Protein AF-R7IZR2-F1 (afdb_monomer_lite)

Structure (mmCIF, N/CA/C/O backbone):
data_AF-R7IZR2-F1
#
_entry.id   AF-R7IZR2-F1
#
loop_
_atom_site.group_PDB
_atom_site.id
_atom_site.type_symbol
_atom_site.label_atom_id
_atom_site.label_alt_id
_atom_site.label_comp_id
_atom_site.label_asym_id
_atom_site.label_entity_id
_atom_site.label_seq_id
_atom_site.pdbx_PDB_ins_code
_atom_site.Cartn_x
_atom_site.Cartn_y
_atom_site.Cartn_z
_atom_site.occupancy
_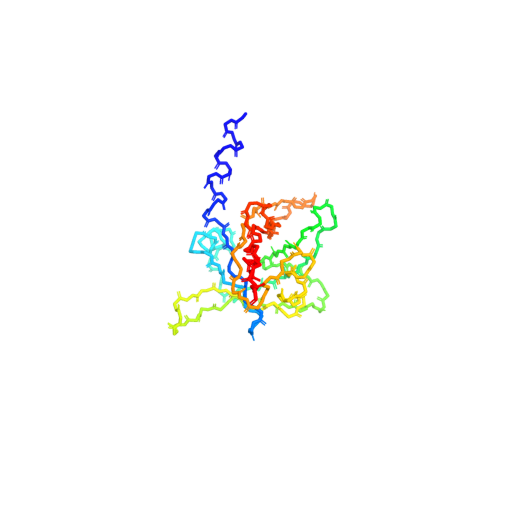atom_site.B_iso_or_equiv
_atom_site.auth_seq_id
_atom_site.auth_comp_id
_atom_site.auth_asym_id
_atom_site.auth_atom_id
_atom_site.pdbx_PDB_model_num
ATOM 1 N N . MET A 1 1 ? -16.061 20.900 -6.626 1.00 46.19 1 MET A N 1
ATOM 2 C CA . MET A 1 1 ? -14.666 20.940 -7.138 1.00 46.19 1 MET A CA 1
ATOM 3 C C . MET A 1 1 ? -13.613 21.084 -6.033 1.00 46.19 1 MET A C 1
ATOM 5 O O . MET A 1 1 ? -12.606 20.390 -6.107 1.00 46.19 1 MET A O 1
ATOM 9 N N . LEU A 1 2 ? -13.849 21.898 -4.993 1.00 50.19 2 LEU A N 1
ATOM 10 C CA . LEU A 1 2 ? -12.902 22.137 -3.888 1.00 50.19 2 LEU A CA 1
ATOM 11 C C . LEU A 1 2 ? -12.438 20.854 -3.163 1.00 50.19 2 LEU A C 1
ATOM 13 O O . LEU A 1 2 ? -11.238 20.633 -3.015 1.00 50.19 2 LEU A O 1
ATOM 17 N N . ASN A 1 3 ? -13.365 19.947 -2.826 1.00 54.50 3 ASN A N 1
ATOM 18 C CA . ASN A 1 3 ? -13.027 18.673 -2.173 1.00 54.50 3 ASN A CA 1
ATOM 19 C C . ASN A 1 3 ? -12.099 17.788 -3.016 1.00 54.50 3 ASN A C 1
ATOM 21 O O . ASN A 1 3 ? -11.222 17.137 -2.463 1.00 54.50 3 ASN A O 1
ATOM 25 N N . ARG A 1 4 ? -12.218 17.792 -4.353 1.00 54.22 4 ARG A N 1
ATOM 26 C CA . ARG A 1 4 ? -11.309 17.015 -5.215 1.00 54.22 4 ARG A CA 1
ATOM 27 C C . ARG A 1 4 ? -9.885 17.572 -5.174 1.00 54.22 4 ARG A C 1
ATOM 29 O O . ARG A 1 4 ? -8.947 16.786 -5.095 1.00 54.22 4 ARG A O 1
ATOM 36 N N . LEU A 1 5 ? -9.716 18.898 -5.170 1.00 57.16 5 LEU A N 1
ATOM 37 C CA . LEU A 1 5 ? -8.399 19.536 -5.050 1.00 57.16 5 LEU A CA 1
ATOM 38 C C . LEU A 1 5 ? -7.762 19.316 -3.672 1.00 57.16 5 LEU A C 1
ATOM 40 O O . LEU A 1 5 ? -6.564 19.042 -3.593 1.00 57.16 5 LEU A O 1
ATOM 44 N N . ILE A 1 6 ? -8.550 19.403 -2.598 1.00 61.94 6 ILE A N 1
ATOM 45 C CA . ILE A 1 6 ? -8.079 19.160 -1.227 1.00 61.94 6 ILE A CA 1
ATOM 46 C C . ILE A 1 6 ? -7.644 17.701 -1.070 1.00 61.94 6 ILE A C 1
ATOM 48 O O . ILE A 1 6 ? -6.528 17.440 -0.623 1.00 61.94 6 ILE A O 1
ATOM 52 N N . THR A 1 7 ? -8.475 16.754 -1.511 1.00 57.41 7 THR A N 1
ATOM 53 C CA . THR A 1 7 ? -8.158 15.320 -1.498 1.00 57.41 7 THR A CA 1
ATOM 54 C C . THR A 1 7 ? -6.931 15.015 -2.350 1.00 57.41 7 THR A C 1
ATOM 56 O O . THR A 1 7 ? -6.029 14.313 -1.904 1.00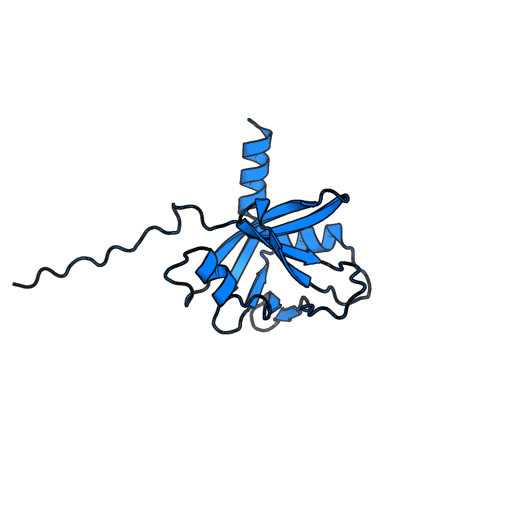 57.41 7 THR A O 1
ATOM 59 N N . TRP A 1 8 ? -6.816 15.614 -3.534 1.00 56.25 8 TRP A N 1
ATOM 60 C CA . TRP A 1 8 ? -5.646 15.454 -4.394 1.00 56.25 8 TRP A CA 1
ATOM 61 C C . TRP A 1 8 ? -4.360 16.005 -3.758 1.00 56.25 8 TRP A C 1
ATOM 63 O O . TRP A 1 8 ? -3.334 15.323 -3.748 1.00 56.25 8 TRP A O 1
ATOM 73 N N . ARG A 1 9 ? -4.404 17.198 -3.147 1.00 59.66 9 ARG A N 1
ATOM 74 C CA . ARG A 1 9 ? -3.258 17.769 -2.416 1.00 59.66 9 ARG A CA 1
ATOM 75 C C . ARG A 1 9 ? -2.897 16.921 -1.192 1.00 59.66 9 ARG A C 1
ATOM 77 O O . ARG A 1 9 ? -1.714 16.737 -0.915 1.00 59.66 9 ARG A O 1
ATOM 84 N N . ARG A 1 10 ? -3.891 16.363 -0.493 1.00 59.62 10 ARG A N 1
ATOM 85 C CA . ARG A 1 10 ? -3.706 15.456 0.654 1.00 59.62 10 ARG A CA 1
ATOM 86 C C . ARG A 1 10 ? -3.045 14.141 0.230 1.00 59.62 10 ARG A C 1
ATOM 88 O O . ARG A 1 10 ? -2.102 13.697 0.885 1.00 59.62 10 ARG A O 1
ATOM 95 N N . ASN A 1 11 ? -3.473 13.578 -0.898 1.00 64.94 11 ASN A N 1
ATOM 96 C CA . ASN A 1 11 ? -2.988 12.299 -1.416 1.00 64.94 11 ASN A CA 1
ATOM 97 C C . ASN A 1 11 ? -1.590 12.399 -2.045 1.00 64.94 11 ASN A C 1
ATOM 99 O O . ASN A 1 11 ? -0.860 11.417 -2.042 1.00 64.94 11 ASN A O 1
ATOM 103 N N . ARG A 1 12 ? -1.126 13.583 -2.479 1.00 69.69 12 ARG A N 1
ATOM 104 C CA . ARG A 1 12 ? 0.272 13.769 -2.939 1.00 69.69 12 ARG A CA 1
ATOM 105 C C . ARG A 1 12 ? 1.329 13.392 -1.895 1.00 69.69 12 ARG A C 1
ATOM 107 O O . ARG A 1 12 ? 2.457 13.052 -2.255 1.00 69.69 12 ARG A O 1
ATOM 114 N N . HIS A 1 13 ? 0.981 13.483 -0.614 1.00 81.31 13 HIS A N 1
ATOM 115 C CA . HIS A 1 13 ? 1.883 13.176 0.494 1.00 81.31 13 HIS A CA 1
ATOM 116 C C . HIS A 1 13 ? 1.671 11.772 1.072 1.00 81.31 13 HIS A C 1
ATOM 118 O O . HIS A 1 13 ? 2.524 11.304 1.826 1.00 81.31 13 HIS A O 1
ATOM 124 N N . ASN A 1 14 ? 0.584 11.096 0.697 1.00 91.06 14 ASN A N 1
ATOM 125 C CA . ASN A 1 14 ? 0.324 9.706 1.043 1.00 91.06 14 ASN A CA 1
ATOM 126 C C . ASN A 1 14 ? 0.783 8.844 -0.128 1.00 91.06 14 ASN A C 1
ATOM 128 O O . ASN A 1 14 ? 0.170 8.836 -1.192 1.00 91.06 14 ASN A O 1
ATOM 132 N N . PHE A 1 15 ? 1.912 8.173 0.039 1.00 93.25 15 PHE A N 1
ATOM 133 C CA . PHE A 1 15 ? 2.483 7.350 -1.014 1.00 93.25 15 PHE A CA 1
ATOM 134 C C . PHE A 1 15 ? 3.249 6.188 -0.408 1.00 93.25 15 PHE A C 1
ATOM 136 O O . PHE A 1 15 ? 3.645 6.237 0.760 1.00 93.25 15 PHE A O 1
ATOM 143 N N . VAL A 1 16 ? 3.485 5.185 -1.239 1.00 95.25 16 VAL A N 1
ATOM 144 C CA . VAL A 1 16 ? 4.440 4.114 -0.988 1.00 95.25 16 VAL A CA 1
ATOM 145 C C . VAL A 1 16 ? 5.585 4.195 -1.986 1.00 95.25 16 VAL A C 1
ATOM 147 O O . VAL A 1 16 ? 5.421 4.719 -3.089 1.00 95.25 16 VAL A O 1
ATOM 150 N N . ILE A 1 17 ? 6.746 3.697 -1.584 1.00 93.88 17 ILE A N 1
ATOM 151 C CA . ILE A 1 17 ? 7.846 3.354 -2.479 1.00 93.88 17 ILE A CA 1
ATOM 152 C C . ILE A 1 17 ? 7.892 1.832 -2.532 1.00 93.88 17 ILE A C 1
ATOM 154 O O . ILE A 1 17 ? 8.007 1.190 -1.494 1.00 93.88 17 ILE A O 1
ATOM 158 N N . MET A 1 18 ? 7.760 1.281 -3.729 1.00 93.94 18 MET A N 1
ATOM 159 C CA . MET A 1 18 ? 7.746 -0.152 -3.984 1.00 93.94 18 MET A CA 1
ATOM 160 C C . MET A 1 18 ? 9.060 -0.560 -4.640 1.00 93.94 18 MET A C 1
ATOM 162 O O . MET A 1 18 ? 9.390 -0.022 -5.697 1.00 93.94 18 MET A O 1
ATOM 166 N N . ASP A 1 19 ? 9.794 -1.489 -4.038 1.00 92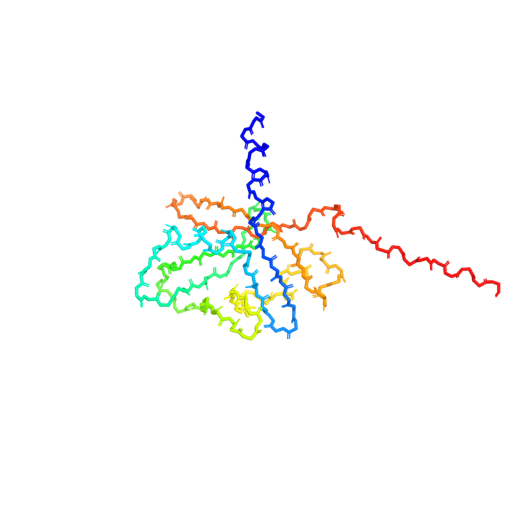.69 19 ASP A N 1
ATOM 167 C CA . ASP A 1 19 ? 11.053 -2.019 -4.565 1.00 92.69 19 ASP A CA 1
ATOM 168 C C . ASP A 1 19 ? 10.917 -3.524 -4.823 1.00 92.69 19 ASP A C 1
ATOM 170 O O . ASP A 1 19 ? 10.455 -4.287 -3.978 1.00 92.69 19 ASP A O 1
ATOM 174 N N . THR A 1 20 ? 11.268 -3.958 -6.032 1.00 93.19 20 THR A N 1
ATOM 175 C CA . THR A 1 20 ? 11.142 -5.366 -6.437 1.00 93.19 20 THR A CA 1
ATOM 176 C C . THR A 1 20 ? 12.308 -6.223 -5.979 1.00 93.19 20 THR A C 1
ATOM 178 O O . THR A 1 20 ? 12.174 -7.443 -5.964 1.00 93.19 20 THR A O 1
ATOM 181 N N . ARG A 1 21 ? 13.437 -5.613 -5.602 1.00 90.75 21 ARG A N 1
ATOM 182 C CA . ARG A 1 21 ? 14.661 -6.340 -5.236 1.00 90.75 21 ARG A CA 1
ATOM 183 C C . ARG A 1 21 ? 14.500 -7.131 -3.942 1.00 90.75 21 ARG A C 1
ATOM 185 O O . ARG A 1 21 ? 15.070 -8.207 -3.817 1.00 90.75 21 ARG A O 1
ATOM 192 N N . ASP A 1 22 ? 13.716 -6.599 -3.014 1.00 89.81 22 ASP A N 1
ATOM 193 C CA . ASP A 1 22 ? 13.447 -7.164 -1.691 1.00 89.81 22 ASP A CA 1
ATOM 194 C C . ASP A 1 22 ? 11.942 -7.237 -1.382 1.00 89.81 22 ASP A C 1
ATOM 196 O O . ASP A 1 22 ? 11.553 -7.386 -0.230 1.00 89.81 22 ASP A O 1
ATOM 200 N N . ASN A 1 23 ? 11.086 -7.098 -2.403 1.00 93.69 23 ASN A N 1
ATOM 201 C CA . ASN A 1 23 ? 9.628 -7.030 -2.264 1.00 93.69 23 ASN A CA 1
ATOM 202 C C . ASN A 1 23 ? 9.143 -6.013 -1.213 1.00 93.69 23 ASN A C 1
ATOM 204 O O . ASN A 1 23 ? 8.066 -6.178 -0.626 1.00 93.69 23 ASN A O 1
ATOM 208 N N . SER A 1 24 ? 9.905 -4.943 -0.982 1.00 94.31 24 SER A N 1
ATOM 209 C CA . SER A 1 24 ? 9.579 -3.971 0.050 1.00 94.31 24 SER A CA 1
ATOM 210 C C . SER A 1 24 ? 8.557 -2.935 -0.417 1.00 94.31 24 SER A C 1
ATOM 212 O O . SER A 1 24 ? 8.561 -2.431 -1.546 1.00 94.31 24 SER A O 1
ATOM 214 N N . VAL A 1 25 ? 7.669 -2.579 0.509 1.00 96.56 25 VAL A N 1
ATOM 215 C CA . VAL A 1 25 ? 6.710 -1.485 0.389 1.00 96.56 25 VAL A CA 1
ATOM 216 C C . VAL A 1 25 ? 6.970 -0.512 1.530 1.00 96.56 25 VAL A C 1
ATOM 218 O O . VAL A 1 25 ? 6.592 -0.746 2.674 1.00 96.56 25 VAL A O 1
ATOM 221 N N . THR A 1 26 ? 7.625 0.603 1.223 1.00 95.94 26 THR A N 1
ATOM 222 C CA . THR A 1 26 ? 7.984 1.639 2.197 1.00 95.94 26 THR A CA 1
ATOM 223 C C . THR A 1 26 ? 6.933 2.741 2.235 1.00 95.94 26 THR A C 1
ATOM 225 O O . THR A 1 26 ? 6.610 3.336 1.208 1.00 95.94 26 THR A O 1
ATOM 228 N N . PHE A 1 27 ? 6.435 3.082 3.419 1.00 95.56 27 PHE A N 1
ATOM 229 C CA . PHE A 1 27 ? 5.466 4.156 3.604 1.00 95.56 27 PHE A CA 1
ATOM 230 C C . PHE A 1 27 ? 6.113 5.540 3.565 1.00 95.56 27 PHE A C 1
ATOM 232 O O . PHE A 1 27 ? 7.199 5.774 4.098 1.00 95.56 27 PHE A O 1
ATOM 239 N N . SER A 1 28 ? 5.383 6.525 3.038 1.00 93.31 28 SER A N 1
ATOM 240 C CA . SER A 1 28 ? 5.680 7.918 3.351 1.00 93.31 28 SER A CA 1
ATOM 241 C C . SER A 1 28 ? 5.436 8.193 4.839 1.00 93.31 28 SER A C 1
ATOM 243 O O . SER A 1 28 ? 4.525 7.641 5.458 1.00 93.31 28 SER A O 1
ATOM 245 N N . ARG A 1 29 ? 6.189 9.136 5.419 1.00 90.38 29 ARG A N 1
ATOM 246 C CA . ARG A 1 29 ? 6.018 9.545 6.826 1.00 90.38 29 ARG A CA 1
ATOM 247 C C . ARG A 1 29 ? 4.580 9.958 7.162 1.00 90.38 29 ARG A C 1
ATOM 249 O O . ARG A 1 29 ? 4.113 9.722 8.273 1.00 90.38 29 ARG A O 1
ATOM 256 N N . ARG A 1 30 ? 3.885 10.603 6.218 1.00 90.62 30 ARG A N 1
ATOM 257 C CA . ARG A 1 30 ? 2.494 11.037 6.408 1.00 90.62 30 ARG A CA 1
ATOM 258 C C . ARG A 1 30 ? 1.531 9.854 6.373 1.00 90.62 30 ARG A C 1
ATOM 260 O O . ARG A 1 30 ? 0.643 9.808 7.215 1.00 90.62 30 ARG A O 1
ATOM 267 N N . LEU A 1 31 ? 1.726 8.915 5.446 1.00 92.38 31 LEU A N 1
ATOM 268 C CA . LEU A 1 31 ? 0.919 7.700 5.374 1.00 92.38 31 LEU A CA 1
ATOM 269 C C . LEU A 1 31 ? 1.089 6.861 6.643 1.00 92.38 31 LEU A C 1
ATOM 271 O O . LEU A 1 31 ? 0.094 6.461 7.231 1.00 92.38 31 LEU A O 1
ATOM 275 N N . PHE A 1 32 ? 2.325 6.682 7.115 1.00 91.12 32 PHE A N 1
ATOM 276 C CA . PHE A 1 32 ? 2.579 5.955 8.357 1.00 91.12 32 PHE A CA 1
ATOM 277 C C . PHE A 1 32 ? 1.898 6.609 9.566 1.00 91.12 32 PHE A C 1
ATOM 279 O O . PHE A 1 32 ? 1.249 5.924 10.350 1.00 91.12 32 PHE A O 1
ATOM 286 N N . ARG A 1 33 ? 1.980 7.941 9.693 1.00 89.25 33 ARG A N 1
ATOM 287 C CA . ARG A 1 33 ? 1.258 8.662 10.751 1.00 89.25 33 ARG A CA 1
ATOM 288 C C . ARG A 1 33 ? -0.252 8.454 10.643 1.00 89.25 33 ARG A C 1
ATOM 290 O O . ARG A 1 33 ? -0.878 8.158 11.642 1.00 89.25 33 ARG A O 1
ATOM 297 N N . HIS A 1 34 ? -0.806 8.537 9.435 1.00 89.12 34 HIS A N 1
ATOM 298 C CA . HIS A 1 34 ? -2.233 8.320 9.207 1.00 89.12 34 HIS A CA 1
ATOM 299 C C . HIS A 1 34 ? -2.680 6.909 9.613 1.00 89.12 34 HIS A C 1
ATOM 301 O O . HIS A 1 34 ? -3.702 6.766 10.271 1.00 89.12 34 HIS A O 1
ATOM 307 N N . ILE A 1 35 ? -1.893 5.881 9.281 1.00 89.06 35 ILE A N 1
ATOM 308 C CA . ILE A 1 35 ? -2.136 4.504 9.731 1.00 89.06 35 ILE A CA 1
ATOM 309 C C . ILE A 1 35 ? -2.099 4.437 11.264 1.00 89.06 35 ILE A C 1
ATOM 311 O O . ILE A 1 35 ? -3.015 3.897 11.875 1.00 89.06 35 ILE A O 1
ATOM 315 N N . LYS A 1 36 ? -1.083 5.030 11.899 1.00 86.94 36 LYS A N 1
ATOM 316 C CA . LYS A 1 36 ? -0.967 5.047 13.363 1.00 86.94 36 LYS A CA 1
ATOM 317 C C . LYS A 1 36 ? -2.157 5.742 14.037 1.00 86.94 36 LYS A C 1
ATOM 319 O O . LYS A 1 36 ? -2.655 5.244 15.039 1.00 86.94 36 LYS A O 1
ATOM 324 N N . ASP A 1 37 ? -2.617 6.860 13.479 1.00 86.44 37 ASP A N 1
ATOM 325 C CA . ASP A 1 37 ? -3.754 7.619 14.006 1.00 86.44 37 ASP A CA 1
ATOM 326 C C . ASP A 1 37 ? -5.070 6.825 13.886 1.00 86.44 37 ASP A C 1
ATOM 328 O O . ASP A 1 37 ? -5.919 6.919 14.766 1.00 86.44 37 ASP A O 1
ATOM 332 N N . MET A 1 38 ? -5.238 6.023 12.824 1.00 81.81 38 MET A N 1
ATOM 333 C CA . MET A 1 38 ? -6.447 5.216 12.598 1.00 81.81 38 MET A CA 1
ATOM 334 C C . MET A 1 38 ? -6.510 3.943 13.447 1.00 81.81 38 MET A C 1
ATOM 336 O O . MET A 1 38 ? -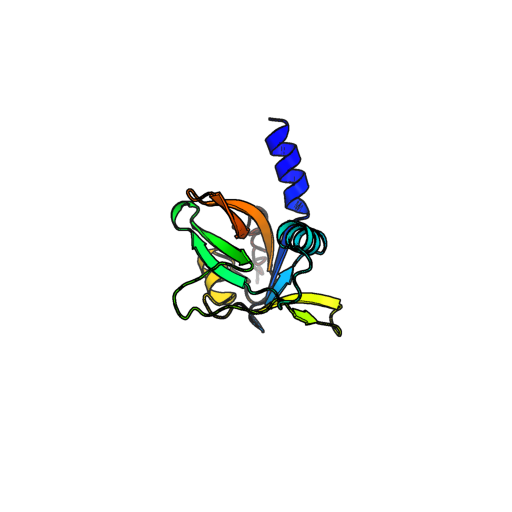7.579 3.588 13.931 1.00 81.81 38 MET A O 1
ATOM 340 N N . TYR A 1 39 ? -5.386 3.241 13.601 1.00 78.06 39 TYR A N 1
ATOM 341 C CA . TYR A 1 39 ? -5.354 1.911 14.227 1.00 78.06 39 TYR A CA 1
ATOM 342 C C . TYR A 1 39 ? -4.796 1.921 15.660 1.00 78.06 39 TYR A C 1
ATOM 344 O O . TYR A 1 39 ? -4.736 0.875 16.303 1.00 78.06 39 TYR A O 1
ATOM 352 N N . GLY A 1 40 ? -4.435 3.100 16.177 1.00 67.19 40 GLY A N 1
ATOM 353 C CA . GLY A 1 40 ? -3.986 3.303 17.552 1.00 67.19 40 GLY A CA 1
ATOM 354 C C . GLY A 1 40 ? -2.603 2.718 17.862 1.00 67.19 40 GLY A C 1
ATOM 355 O O . GLY A 1 40 ? -1.957 2.070 17.039 1.00 67.19 40 GLY A O 1
ATOM 356 N N . ALA A 1 41 ? -2.132 2.964 19.086 1.00 58.97 41 ALA A N 1
ATOM 357 C CA . ALA A 1 41 ? -0.951 2.321 19.661 1.00 58.97 41 ALA A CA 1
ATOM 358 C C . ALA A 1 41 ? -1.354 1.016 20.364 1.00 58.97 41 ALA A C 1
ATOM 360 O O . ALA A 1 41 ? -1.154 0.873 21.565 1.00 58.97 41 ALA A O 1
ATOM 361 N N . ALA A 1 42 ? -2.006 0.100 19.648 1.00 54.66 42 ALA A N 1
ATOM 362 C CA . ALA A 1 42 ? -2.250 -1.225 20.204 1.00 54.66 42 ALA A CA 1
ATOM 363 C C . ALA A 1 42 ? -0.897 -1.916 20.462 1.00 54.66 42 ALA A C 1
ATOM 365 O O . ALA A 1 42 ? -0.011 -1.846 19.612 1.00 54.66 42 ALA A O 1
ATOM 366 N N . ASP A 1 43 ? -0.759 -2.617 21.591 1.00 54.34 43 ASP A N 1
ATOM 367 C CA . ASP A 1 43 ? 0.442 -3.396 21.968 1.00 54.34 43 ASP A CA 1
ATOM 368 C C . ASP A 1 43 ? 0.753 -4.566 21.010 1.00 54.34 43 ASP A C 1
ATOM 370 O O . ASP A 1 43 ? 1.698 -5.328 21.208 1.00 54.34 43 ASP A O 1
ATOM 374 N N . VAL A 1 44 ? -0.044 -4.731 19.953 1.00 65.69 44 VAL A N 1
ATOM 375 C CA . VAL A 1 44 ? 0.101 -5.788 18.957 1.00 65.69 44 VAL A CA 1
ATOM 376 C C . VAL A 1 44 ? 0.820 -5.239 17.730 1.00 65.69 44 VAL A C 1
ATOM 378 O O . VAL A 1 44 ? 0.412 -4.224 17.163 1.00 65.69 44 VAL A O 1
ATOM 381 N N . GLN A 1 45 ? 1.861 -5.952 17.285 1.00 77.69 45 GLN A N 1
ATOM 382 C CA . GLN A 1 45 ? 2.574 -5.659 16.041 1.00 77.69 45 GLN A CA 1
ATOM 383 C C . GLN A 1 45 ? 1.567 -5.533 14.880 1.00 77.69 45 GLN A C 1
ATOM 385 O O . GLN A 1 45 ? 0.868 -6.507 14.583 1.00 77.69 45 GLN A O 1
ATOM 390 N N . PRO A 1 46 ? 1.456 -4.364 14.221 1.00 84.00 46 PRO A N 1
ATOM 391 C CA . PRO A 1 46 ? 0.449 -4.159 13.194 1.00 84.00 46 PRO A CA 1
ATOM 392 C C . PRO A 1 46 ? 0.737 -5.019 11.963 1.00 84.00 46 PRO A C 1
ATOM 394 O O . PRO A 1 46 ? 1.857 -5.035 11.441 1.00 84.00 46 PRO A O 1
ATOM 397 N N . LYS A 1 47 ? -0.310 -5.698 11.489 1.00 89.31 47 LYS A N 1
ATOM 398 C CA . LYS A 1 47 ? -0.254 -6.634 10.364 1.00 89.31 47 LYS A CA 1
ATOM 399 C C . LYS A 1 47 ? -0.987 -6.095 9.150 1.00 89.31 47 LYS A C 1
ATOM 401 O O . LYS A 1 47 ? -2.063 -5.513 9.269 1.00 89.31 47 LYS A O 1
ATOM 406 N N . VAL A 1 48 ? -0.415 -6.323 7.977 1.00 94.25 48 VAL A N 1
ATOM 407 C CA . VAL A 1 48 ? -0.904 -5.849 6.687 1.00 94.25 48 VAL A CA 1
ATOM 408 C C . VAL A 1 48 ? -1.405 -7.025 5.871 1.00 94.25 48 VAL A C 1
ATOM 410 O O . VAL A 1 48 ? -0.687 -7.999 5.653 1.00 94.25 48 VAL A O 1
ATOM 413 N N . PHE A 1 49 ? -2.632 -6.902 5.381 1.00 95.06 49 PHE A N 1
ATOM 414 C CA . PHE A 1 49 ? -3.186 -7.778 4.362 1.00 95.06 49 PHE A CA 1
ATOM 415 C C . PHE A 1 49 ? -3.217 -7.040 3.026 1.00 95.06 49 PHE A C 1
ATOM 417 O O . PHE A 1 49 ? -3.827 -5.973 2.937 1.00 95.06 49 PHE A O 1
ATOM 424 N N . VAL A 1 50 ? -2.575 -7.596 1.999 1.00 96.94 50 VAL A N 1
ATOM 425 C CA . VAL A 1 50 ? -2.530 -7.027 0.644 1.00 96.94 50 VAL A CA 1
ATOM 426 C C . VAL A 1 50 ? -3.489 -7.791 -0.259 1.00 96.94 50 VAL A C 1
ATOM 428 O O . VAL A 1 50 ? -3.551 -9.016 -0.219 1.00 96.94 50 VAL A O 1
ATOM 431 N N . PHE A 1 51 ? -4.241 -7.076 -1.091 1.00 95.56 51 PHE A N 1
ATOM 432 C CA . PHE A 1 51 ? -5.260 -7.669 -1.952 1.00 95.56 51 PHE A CA 1
ATOM 433 C C . PHE A 1 51 ? -5.456 -6.879 -3.245 1.00 95.56 51 PHE A C 1
ATOM 435 O O . PHE A 1 51 ? -5.072 -5.715 -3.361 1.00 95.56 51 PHE A O 1
ATOM 442 N N . TYR A 1 52 ? -6.079 -7.524 -4.230 1.00 96.62 52 TYR A N 1
ATOM 443 C CA . TYR A 1 52 ? -6.512 -6.893 -5.472 1.00 96.62 52 TYR A CA 1
ATOM 444 C C . TYR A 1 52 ? -7.984 -6.478 -5.383 1.00 96.62 52 TYR A C 1
ATOM 446 O O . TYR A 1 52 ? -8.815 -7.229 -4.876 1.00 96.62 52 TYR A O 1
ATOM 454 N N . VAL A 1 53 ? -8.313 -5.297 -5.905 1.00 95.19 53 VAL A N 1
ATOM 455 C CA . VAL A 1 53 ? -9.667 -4.738 -5.974 1.00 95.19 53 VAL A CA 1
ATOM 456 C C . VAL A 1 53 ? -10.120 -4.723 -7.437 1.00 95.19 53 VAL A C 1
ATOM 458 O O . VAL A 1 53 ? -9.733 -3.824 -8.189 1.00 95.19 53 VAL A O 1
ATOM 461 N N . PRO A 1 54 ? -10.971 -5.675 -7.871 1.00 94.19 54 PRO A N 1
ATOM 462 C CA . PRO A 1 54 ? -11.393 -5.768 -9.270 1.00 94.19 54 PRO A CA 1
ATOM 463 C C . PRO A 1 54 ? -12.112 -4.518 -9.787 1.00 94.19 54 PRO A C 1
ATOM 465 O O . PRO A 1 54 ? -11.901 -4.116 -10.928 1.00 94.19 54 PRO A O 1
ATOM 468 N N . ALA A 1 55 ? -12.920 -3.873 -8.938 1.00 91.44 55 ALA A N 1
ATOM 469 C CA . ALA A 1 55 ? -13.725 -2.711 -9.315 1.00 91.44 55 ALA A CA 1
ATOM 470 C C . ALA A 1 55 ? -12.873 -1.513 -9.771 1.00 91.44 55 ALA A C 1
ATOM 472 O O . ALA A 1 55 ? -13.211 -0.847 -10.748 1.00 91.44 55 ALA A O 1
ATOM 473 N N . THR A 1 56 ? -11.752 -1.254 -9.093 1.00 90.69 56 THR A N 1
ATOM 474 C CA . THR A 1 56 ? -10.825 -0.158 -9.428 1.00 90.69 56 THR A CA 1
ATOM 475 C C . THR A 1 56 ? -9.615 -0.635 -10.227 1.00 90.69 56 THR A C 1
ATOM 477 O O . THR A 1 56 ? -8.840 0.178 -10.730 1.00 90.69 56 THR A O 1
ATOM 480 N N . LYS A 1 57 ? -9.464 -1.956 -10.379 1.00 94.69 57 LYS A N 1
ATOM 481 C CA . LYS A 1 57 ? -8.291 -2.627 -10.947 1.00 94.69 57 LYS A CA 1
ATOM 482 C C . LYS A 1 57 ? -6.985 -2.235 -10.242 1.00 94.69 57 LYS A C 1
ATOM 484 O O . LYS A 1 57 ? -5.916 -2.249 -10.859 1.00 94.69 57 LYS A O 1
ATOM 489 N N . CYS A 1 58 ? -7.077 -1.897 -8.960 1.00 96.25 58 CYS A N 1
ATOM 490 C CA . CYS A 1 58 ? -5.955 -1.509 -8.120 1.00 96.25 58 CYS A CA 1
ATOM 491 C C . CYS A 1 58 ? -5.688 -2.573 -7.056 1.00 96.25 58 CYS A C 1
ATOM 493 O O . CYS A 1 58 ? -6.589 -3.272 -6.608 1.00 96.25 58 CYS A O 1
ATOM 495 N N . TYR A 1 59 ? -4.447 -2.657 -6.613 1.00 97.69 59 TYR A N 1
ATOM 496 C CA . TYR A 1 59 ? -4.066 -3.279 -5.365 1.00 97.69 59 TYR A CA 1
ATOM 497 C C . TYR A 1 59 ? -4.324 -2.331 -4.200 1.00 97.69 59 TYR A C 1
ATOM 499 O O . TYR A 1 59 ? -4.248 -1.106 -4.322 1.00 97.69 59 TYR A O 1
ATOM 507 N N . GLY A 1 60 ? -4.618 -2.915 -3.052 1.00 96.81 60 GLY A N 1
ATOM 508 C CA . GLY A 1 60 ? -4.763 -2.207 -1.801 1.00 96.81 60 GLY A CA 1
ATOM 509 C C . GLY A 1 60 ? -4.226 -3.034 -0.654 1.00 96.81 60 GLY A C 1
ATOM 510 O O . GLY A 1 60 ? -3.905 -4.214 -0.802 1.00 96.81 60 GLY A O 1
ATOM 511 N N . PHE A 1 61 ? -4.120 -2.391 0.495 1.00 96.31 61 PHE A N 1
ATOM 512 C CA . PHE A 1 61 ? -3.784 -3.066 1.726 1.00 96.31 61 PHE A CA 1
ATOM 513 C C . PHE A 1 61 ? -4.637 -2.551 2.877 1.00 96.31 61 PHE A C 1
ATOM 515 O O . PHE A 1 61 ? -5.046 -1.390 2.903 1.00 96.31 61 PHE A O 1
ATOM 522 N N . ALA A 1 62 ? -4.909 -3.425 3.832 1.00 93.75 62 ALA A N 1
ATOM 523 C CA . ALA A 1 62 ? -5.632 -3.100 5.050 1.00 93.75 62 ALA A CA 1
ATOM 524 C C . ALA A 1 62 ? -4.816 -3.553 6.260 1.00 93.75 62 ALA A C 1
ATOM 526 O O . ALA A 1 62 ? -4.022 -4.492 6.170 1.00 93.75 62 ALA A O 1
ATOM 527 N N . VAL A 1 63 ? -4.980 -2.844 7.373 1.00 91.56 63 VAL A N 1
ATOM 528 C CA . VAL A 1 63 ? -4.188 -3.048 8.588 1.00 91.56 63 VAL A CA 1
ATOM 529 C C . VAL A 1 63 ? -5.079 -3.687 9.646 1.00 91.56 63 VAL A C 1
ATOM 531 O O . VAL A 1 63 ? -6.224 -3.279 9.805 1.00 91.56 63 VAL A O 1
ATOM 534 N N . ASN A 1 64 ? -4.561 -4.696 10.350 1.00 87.88 64 ASN A N 1
ATOM 535 C CA . ASN A 1 64 ? -5.240 -5.392 11.449 1.00 87.88 64 ASN A CA 1
ATOM 536 C C . ASN A 1 64 ? -6.647 -5.900 11.085 1.00 87.88 64 ASN A C 1
ATOM 538 O O . ASN A 1 64 ? -7.589 -5.795 11.869 1.00 87.88 64 ASN A O 1
ATOM 542 N N . VAL A 1 65 ? -6.799 -6.449 9.877 1.00 83.38 65 VAL A N 1
ATOM 543 C CA . VAL A 1 65 ? -8.078 -7.021 9.440 1.00 83.38 65 VAL A CA 1
ATOM 544 C C . VAL A 1 65 ? -8.360 -8.303 10.230 1.00 83.38 65 VAL A C 1
ATOM 546 O O . VAL A 1 65 ? -7.510 -9.195 10.227 1.00 83.38 65 VAL A O 1
ATOM 549 N N . PRO A 1 66 ? -9.547 -8.449 10.851 1.00 82.81 66 PRO A N 1
ATOM 550 C CA . PRO A 1 66 ? -9.961 -9.724 11.417 1.00 82.81 66 PRO A CA 1
ATOM 551 C C . PRO A 1 66 ? -10.277 -10.675 10.260 1.00 82.81 66 PRO A C 1
ATOM 553 O O . PRO A 1 66 ? -11.239 -10.461 9.513 1.00 82.81 66 PRO A O 1
ATOM 556 N N . LEU A 1 67 ? -9.409 -11.668 10.075 1.00 81.75 67 LEU A N 1
ATOM 557 C CA . LEU A 1 67 ? -9.535 -12.708 9.062 1.00 81.75 67 LEU A CA 1
ATOM 558 C C . LEU A 1 67 ? -9.709 -14.053 9.763 1.00 81.75 67 LEU A C 1
ATOM 560 O O . LEU A 1 67 ? -8.839 -14.473 10.520 1.00 81.75 67 LEU A O 1
ATOM 564 N N . ASP A 1 68 ? -10.806 -14.743 9.462 1.00 82.62 68 ASP A N 1
ATOM 565 C CA . ASP A 1 68 ? -11.135 -16.040 10.075 1.00 82.62 68 ASP A CA 1
ATOM 566 C C . ASP A 1 68 ? -10.343 -17.205 9.464 1.00 82.62 68 ASP A C 1
ATOM 568 O O . ASP A 1 68 ? -10.365 -18.330 9.957 1.00 82.62 68 ASP A O 1
ATOM 572 N N . ARG A 1 69 ? -9.658 -16.950 8.344 1.00 83.62 69 ARG A N 1
ATOM 573 C CA . ARG A 1 69 ? -8.898 -17.951 7.593 1.00 83.62 69 ARG A CA 1
ATOM 574 C C . ARG A 1 69 ? -7.401 -17.719 7.755 1.00 83.62 69 ARG A C 1
ATOM 576 O O . ARG A 1 69 ? -6.979 -16.557 7.749 1.00 83.62 69 ARG A O 1
ATOM 583 N N . PRO A 1 70 ? -6.586 -18.791 7.796 1.00 83.25 70 PRO A N 1
ATOM 584 C CA . PRO A 1 70 ? -5.136 -18.669 7.767 1.00 83.25 70 PRO A CA 1
ATOM 585 C C . PRO A 1 70 ? -4.730 -17.943 6.483 1.00 83.25 70 PRO A C 1
ATOM 587 O O . PRO A 1 70 ? -4.839 -18.474 5.380 1.00 83.25 70 PRO A O 1
ATOM 590 N N . THR A 1 71 ? -4.328 -16.686 6.642 1.00 87.25 71 THR A N 1
ATOM 591 C CA . THR A 1 71 ? -4.019 -15.772 5.545 1.00 87.25 71 THR A CA 1
ATOM 592 C C . THR A 1 71 ? -2.626 -15.217 5.766 1.00 87.25 71 THR A C 1
ATOM 594 O O . THR A 1 71 ? -2.264 -14.876 6.892 1.00 87.25 71 THR A O 1
ATOM 597 N N . GLN A 1 72 ? -1.839 -15.121 4.697 1.00 87.38 72 GLN A N 1
ATOM 598 C CA . GLN A 1 72 ? -0.529 -14.495 4.779 1.00 87.38 72 GLN A CA 1
ATOM 599 C C . GLN A 1 72 ? -0.691 -13.005 5.092 1.00 87.38 72 GLN A C 1
ATOM 601 O O . GLN A 1 72 ? -1.328 -12.261 4.345 1.00 87.38 72 GLN A O 1
ATOM 606 N N . LEU A 1 73 ? -0.105 -12.591 6.208 1.00 91.88 73 LEU A N 1
ATOM 607 C CA . LEU A 1 73 ? -0.041 -11.207 6.648 1.00 91.88 73 LEU A CA 1
ATOM 608 C C . LEU A 1 73 ? 1.421 -10.780 6.702 1.00 91.88 73 LEU A C 1
ATOM 610 O O . LEU A 1 73 ? 2.286 -11.583 7.049 1.00 91.88 73 LEU A O 1
ATOM 614 N N . ALA A 1 74 ? 1.679 -9.519 6.381 1.00 92.88 74 ALA A N 1
ATOM 615 C CA . ALA A 1 74 ? 3.001 -8.923 6.487 1.00 92.88 74 ALA A CA 1
ATOM 616 C C . ALA A 1 74 ? 3.083 -8.039 7.731 1.00 92.88 74 ALA A C 1
ATOM 618 O O . ALA A 1 74 ? 2.166 -7.264 8.003 1.00 92.88 74 ALA A O 1
ATOM 619 N N . ASP A 1 75 ? 4.180 -8.117 8.472 1.00 91.94 75 ASP A N 1
ATOM 620 C CA . ASP A 1 75 ? 4.400 -7.216 9.599 1.00 91.94 75 ASP A CA 1
ATOM 621 C C . ASP A 1 75 ? 4.874 -5.849 9.091 1.00 91.94 75 ASP A C 1
ATOM 623 O O . ASP A 1 75 ? 5.749 -5.761 8.225 1.00 91.94 75 ASP A O 1
ATOM 627 N N . ILE A 1 76 ? 4.332 -4.764 9.652 1.00 90.81 76 ILE A N 1
ATOM 628 C CA . ILE A 1 76 ? 4.929 -3.438 9.449 1.00 90.81 76 ILE A CA 1
ATOM 629 C C . ILE A 1 76 ? 6.197 -3.366 10.290 1.00 90.81 76 ILE A C 1
ATOM 631 O O . ILE A 1 76 ? 6.124 -3.465 11.508 1.00 90.81 76 ILE A O 1
ATOM 635 N N . GLN A 1 77 ? 7.350 -3.142 9.674 1.00 88.25 77 GLN A N 1
ATOM 636 C CA . GLN A 1 77 ? 8.645 -3.134 10.346 1.00 88.25 77 GLN A CA 1
ATOM 637 C C . GLN A 1 77 ? 9.381 -1.812 10.124 1.00 88.25 77 GLN A C 1
ATOM 639 O O . GLN A 1 77 ? 9.295 -1.189 9.061 1.00 88.25 77 GLN A O 1
ATOM 644 N N . TYR A 1 78 ? 10.125 -1.381 11.145 1.00 84.94 78 TYR A N 1
ATOM 645 C CA . TYR A 1 78 ? 11.038 -0.247 11.046 1.00 84.94 78 TYR A CA 1
ATOM 646 C C . TYR A 1 78 ? 12.445 -0.735 10.708 1.00 84.94 78 TYR A C 1
ATOM 648 O O . TYR A 1 78 ? 13.051 -1.495 11.459 1.00 84.94 78 TYR A O 1
ATOM 656 N N . ASN A 1 79 ? 12.993 -0.244 9.603 1.00 80.25 79 ASN A N 1
ATOM 657 C CA . ASN A 1 79 ? 14.378 -0.465 9.235 1.00 80.25 79 ASN A CA 1
ATOM 658 C C . ASN A 1 79 ? 15.233 0.683 9.788 1.00 80.25 79 ASN A C 1
ATOM 660 O O . ASN A 1 79 ? 15.255 1.786 9.237 1.00 80.25 79 ASN A O 1
ATOM 664 N N . SER A 1 80 ? 15.953 0.422 10.880 1.00 77.81 80 SER A N 1
ATOM 665 C CA . SER A 1 80 ? 16.799 1.414 11.556 1.00 77.81 80 SER A CA 1
ATOM 666 C C . SER A 1 80 ? 17.968 1.899 10.694 1.00 77.81 80 SER A C 1
ATOM 668 O O . SER A 1 80 ? 18.280 3.091 10.709 1.00 77.81 80 SER A O 1
ATOM 670 N N . LYS A 1 81 ? 18.564 1.007 9.892 1.00 77.88 81 LYS A N 1
ATOM 671 C CA . LYS A 1 81 ? 19.680 1.307 8.982 1.00 77.88 81 LYS A CA 1
ATOM 672 C C . LYS A 1 81 ? 19.276 2.312 7.904 1.00 77.88 81 LYS A C 1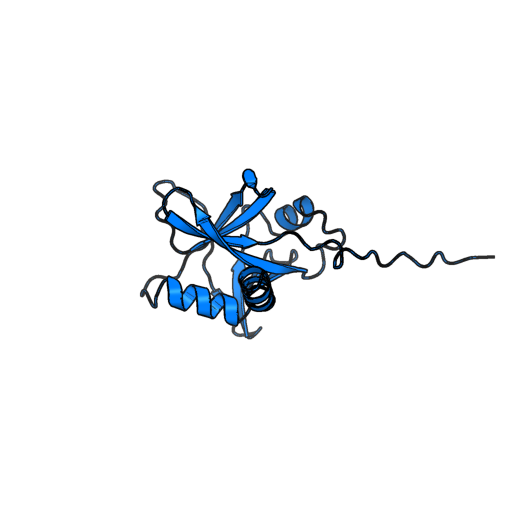
ATOM 674 O O . LYS A 1 81 ? 20.011 3.257 7.632 1.00 77.88 81 LYS A O 1
ATOM 679 N N . HIS A 1 82 ? 18.100 2.120 7.313 1.00 73.38 82 HIS A N 1
ATOM 680 C CA . HIS A 1 82 ? 17.593 2.959 6.224 1.00 73.38 82 HIS A CA 1
ATOM 681 C C . HIS A 1 82 ? 16.609 4.043 6.694 1.00 73.38 82 HIS A C 1
ATOM 683 O O . HIS A 1 82 ? 16.154 4.852 5.886 1.00 73.38 82 HIS A O 1
ATOM 689 N N . LYS A 1 83 ? 16.312 4.092 8.001 1.00 80.69 83 LYS A N 1
ATOM 690 C CA . LYS A 1 83 ? 15.365 5.020 8.643 1.00 80.69 83 LYS A CA 1
ATOM 691 C C . LYS A 1 83 ? 14.001 5.049 7.945 1.00 80.69 83 LYS A C 1
ATOM 693 O O . LYS A 1 83 ? 13.386 6.107 7.800 1.00 80.69 83 LYS A O 1
ATOM 698 N N . CYS A 1 84 ? 13.537 3.887 7.496 1.00 85.69 84 CYS A N 1
ATOM 699 C CA . CYS A 1 84 ? 12.275 3.730 6.785 1.00 85.69 84 CYS A CA 1
ATOM 700 C C . CYS A 1 84 ? 11.352 2.745 7.505 1.00 85.69 84 CYS A C 1
ATOM 702 O O . CYS A 1 84 ? 11.786 1.941 8.324 1.00 85.69 84 CYS A O 1
ATOM 704 N N . ILE A 1 85 ? 10.056 2.849 7.225 1.00 91.88 85 ILE A N 1
ATOM 705 C CA . ILE A 1 85 ? 9.027 1.973 7.781 1.00 91.88 85 ILE A CA 1
ATOM 706 C C . ILE A 1 85 ? 8.142 1.476 6.654 1.00 91.88 85 ILE A C 1
ATOM 708 O O . ILE A 1 85 ? 7.782 2.244 5.759 1.00 91.88 85 ILE A O 1
ATOM 712 N N . GLY A 1 86 ? 7.815 0.196 6.684 1.00 94.38 86 GLY A N 1
ATOM 713 C CA . GLY A 1 86 ? 7.139 -0.467 5.586 1.00 94.38 86 GLY A CA 1
ATOM 714 C C . GLY A 1 86 ? 6.838 -1.912 5.919 1.00 94.38 86 GLY A C 1
ATOM 715 O O . GLY A 1 86 ? 6.868 -2.291 7.083 1.00 94.38 86 GLY A O 1
ATOM 716 N N . PHE A 1 87 ? 6.562 -2.709 4.903 1.00 95.56 87 PHE A N 1
ATOM 717 C CA . PHE A 1 87 ? 6.353 -4.147 5.028 1.00 95.56 87 PHE A CA 1
ATOM 718 C C . PHE A 1 87 ? 6.857 -4.851 3.765 1.00 95.56 87 PHE A C 1
ATOM 720 O O . PHE A 1 87 ? 7.095 -4.204 2.742 1.00 95.56 87 PHE A O 1
ATOM 727 N N . GLU A 1 88 ? 7.010 -6.169 3.831 1.00 95.38 88 GLU A N 1
ATOM 728 C CA . GLU A 1 88 ? 7.323 -7.007 2.672 1.00 95.38 88 GLU A CA 1
ATOM 729 C C . GLU A 1 88 ? 6.032 -7.572 2.068 1.00 95.38 88 GLU A C 1
ATOM 731 O O . GLU A 1 88 ? 5.203 -8.147 2.773 1.00 95.38 88 GLU A O 1
ATOM 736 N N . SER A 1 89 ? 5.841 -7.418 0.758 1.00 96.00 89 SER A N 1
ATOM 737 C CA . SER A 1 89 ? 4.678 -7.962 0.051 1.00 96.00 89 SER A CA 1
ATOM 738 C C . SER A 1 89 ? 5.089 -9.174 -0.774 1.00 96.00 89 SER A C 1
ATOM 740 O O . SER A 1 89 ? 5.629 -9.015 -1.866 1.00 96.00 89 SER A O 1
ATOM 742 N N . LEU A 1 90 ? 4.814 -10.380 -0.271 1.00 93.88 90 LEU A N 1
ATOM 743 C CA . LEU A 1 90 ? 5.118 -11.638 -0.970 1.00 93.88 90 LEU A CA 1
ATOM 744 C C . LEU A 1 90 ? 3.919 -12.226 -1.724 1.00 93.88 90 LEU A C 1
ATOM 746 O O . LEU A 1 90 ? 4.104 -12.964 -2.688 1.00 93.88 90 LEU A O 1
ATOM 750 N N . ASN A 1 91 ? 2.694 -11.887 -1.324 1.00 93.12 91 ASN A N 1
ATOM 751 C CA . ASN A 1 91 ? 1.486 -12.333 -2.006 1.00 93.12 91 ASN A CA 1
ATOM 752 C C . ASN A 1 91 ? 0.403 -11.242 -1.979 1.00 93.12 91 ASN A C 1
ATOM 754 O O . ASN A 1 91 ? -0.231 -11.044 -0.942 1.00 93.12 91 ASN A O 1
ATOM 758 N N . PRO A 1 92 ? 0.178 -10.532 -3.098 1.00 94.62 92 PRO A N 1
ATOM 759 C CA . PRO A 1 92 ? 0.985 -10.536 -4.326 1.00 94.62 92 PRO A CA 1
ATOM 760 C C . PRO A 1 92 ? 2.407 -9.991 -4.096 1.00 94.62 92 PRO A C 1
ATOM 762 O O . PRO A 1 92 ? 2.632 -9.174 -3.201 1.00 94.62 92 PRO A O 1
ATOM 765 N N . THR A 1 93 ? 3.364 -10.400 -4.934 1.00 95.75 93 THR A N 1
ATOM 766 C CA . THR A 1 93 ? 4.714 -9.812 -4.925 1.00 95.75 93 THR A CA 1
ATOM 767 C C . THR A 1 93 ? 4.701 -8.370 -5.428 1.00 95.75 93 THR A C 1
ATOM 769 O O . THR A 1 93 ? 3.854 -7.994 -6.247 1.00 95.75 93 THR A O 1
ATOM 772 N N . VAL A 1 94 ? 5.681 -7.558 -5.019 1.00 95.88 94 VAL A N 1
ATOM 773 C CA . VAL A 1 94 ? 5.838 -6.194 -5.560 1.00 95.88 94 VAL A CA 1
ATOM 774 C C . VAL A 1 94 ? 6.015 -6.221 -7.080 1.00 95.88 94 VAL A C 1
ATOM 776 O O . VAL A 1 94 ? 5.418 -5.408 -7.787 1.00 95.88 94 VAL A O 1
ATOM 779 N N . ALA A 1 95 ? 6.766 -7.196 -7.599 1.00 94.25 95 ALA A N 1
ATOM 780 C CA . ALA A 1 95 ? 6.944 -7.380 -9.036 1.00 94.25 95 ALA A CA 1
ATOM 781 C C . ALA A 1 95 ? 5.609 -7.626 -9.755 1.00 94.25 95 ALA A C 1
ATOM 783 O O . ALA A 1 95 ? 5.347 -6.998 -10.781 1.00 94.25 95 ALA A O 1
ATOM 784 N N . LYS A 1 96 ? 4.731 -8.470 -9.194 1.00 95.00 96 LYS A N 1
ATOM 785 C CA . LYS A 1 96 ? 3.397 -8.723 -9.756 1.00 95.00 96 LYS A CA 1
ATOM 786 C C . LYS A 1 96 ? 2.539 -7.459 -9.775 1.00 95.00 96 LYS A C 1
ATOM 788 O O . LYS A 1 96 ? 1.929 -7.164 -10.801 1.00 95.00 96 LYS A O 1
ATOM 793 N N . ILE A 1 97 ? 2.522 -6.704 -8.673 1.00 96.12 97 ILE A N 1
ATOM 794 C CA . ILE A 1 97 ? 1.767 -5.446 -8.570 1.00 96.12 97 ILE A CA 1
ATOM 795 C C . ILE A 1 97 ? 2.216 -4.464 -9.660 1.00 96.12 97 ILE A C 1
ATOM 797 O O . ILE A 1 97 ? 1.388 -3.930 -10.398 1.00 96.12 97 ILE A O 1
ATOM 801 N N . LEU A 1 98 ? 3.528 -4.238 -9.785 1.00 94.06 98 LEU A N 1
ATOM 802 C CA . LEU A 1 98 ? 4.077 -3.282 -10.748 1.00 94.06 98 LEU A CA 1
ATOM 803 C C . LEU A 1 98 ? 3.911 -3.746 -12.203 1.00 94.06 98 LEU A C 1
ATOM 805 O O . LEU A 1 98 ? 3.644 -2.916 -13.075 1.00 94.06 98 LEU A O 1
ATOM 809 N N . PHE A 1 99 ? 4.007 -5.053 -12.460 1.00 92.75 99 PHE A N 1
ATOM 810 C CA . PHE A 1 99 ? 3.723 -5.643 -13.768 1.00 92.75 99 PHE A CA 1
ATOM 811 C C . PHE A 1 99 ? 2.272 -5.393 -14.196 1.00 92.75 99 PHE A C 1
ATOM 813 O O . PHE A 1 99 ? 2.031 -4.860 -15.278 1.00 92.75 99 PHE A O 1
ATOM 820 N N . ASP A 1 100 ? 1.303 -5.673 -13.321 1.00 94.06 100 ASP A N 1
ATOM 821 C CA . ASP A 1 100 ? -0.124 -5.450 -13.601 1.00 94.06 100 ASP A CA 1
ATOM 822 C C . ASP A 1 100 ? -0.483 -3.971 -13.779 1.00 94.06 100 ASP A C 1
ATOM 824 O O . ASP A 1 100 ? -1.514 -3.625 -14.365 1.00 94.06 100 ASP A O 1
ATOM 828 N N . TYR A 1 101 ? 0.348 -3.082 -13.237 1.00 92.88 101 TYR A N 1
ATOM 829 C CA . TYR A 1 101 ? 0.226 -1.637 -13.396 1.00 92.88 101 TYR A CA 1
ATOM 830 C C . TYR A 1 101 ? 0.923 -1.114 -14.658 1.00 92.88 101 TYR A C 1
ATOM 832 O O . TYR A 1 101 ? 0.875 0.089 -14.915 1.00 92.88 101 TYR A O 1
ATOM 840 N N . GLY A 1 102 ? 1.556 -1.986 -15.451 1.00 89.56 102 GLY A N 1
ATOM 841 C CA . GLY A 1 102 ? 2.246 -1.612 -16.684 1.00 89.56 102 GLY A CA 1
ATOM 842 C C . GLY A 1 102 ? 3.521 -0.798 -16.450 1.00 89.56 102 GLY A C 1
ATOM 843 O O . GLY A 1 102 ? 3.928 -0.020 -17.314 1.00 89.56 102 GLY A O 1
ATOM 844 N N . VAL A 1 103 ? 4.158 -0.929 -15.282 1.00 87.38 103 VAL A N 1
ATOM 845 C CA . VAL A 1 103 ? 5.394 -0.200 -14.964 1.00 87.38 103 VAL A CA 1
ATOM 846 C C . VAL A 1 103 ? 6.573 -0.869 -15.667 1.00 87.38 103 VAL A C 1
ATOM 848 O O . VAL A 1 103 ? 7.103 -1.869 -15.203 1.00 87.38 103 VAL A O 1
ATOM 851 N N . SER A 1 104 ? 7.027 -0.290 -16.779 1.00 74.12 104 SER A N 1
ATOM 852 C CA . SER A 1 104 ? 8.089 -0.851 -17.635 1.00 74.12 104 SER A CA 1
ATOM 853 C C . SER A 1 104 ? 9.481 -0.927 -16.990 1.00 74.12 104 SER A C 1
ATOM 855 O O . SER A 1 104 ? 10.326 -1.692 -17.444 1.00 74.12 104 SER A O 1
ATOM 857 N N . ARG A 1 105 ? 9.738 -0.154 -15.927 1.00 72.31 105 ARG A N 1
ATOM 858 C CA . ARG A 1 105 ? 11.016 -0.130 -15.186 1.00 72.31 105 ARG A CA 1
ATOM 859 C C . ARG A 1 105 ? 10.847 -0.531 -13.722 1.00 72.31 105 ARG A C 1
ATOM 861 O O . ARG A 1 105 ? 11.364 0.139 -12.833 1.00 72.31 105 ARG A O 1
ATOM 868 N N . PHE A 1 106 ? 10.129 -1.622 -13.462 1.00 70.56 106 PHE A N 1
ATOM 869 C CA . PHE A 1 106 ? 9.867 -2.090 -12.094 1.00 70.56 106 PHE A CA 1
ATOM 870 C C . PHE A 1 106 ? 11.121 -2.566 -11.335 1.00 70.56 106 PHE A C 1
ATOM 872 O O . PHE A 1 106 ? 11.047 -2.786 -10.131 1.00 70.56 106 PHE A O 1
ATOM 879 N N . MET A 1 107 ? 12.274 -2.706 -12.004 1.00 74.31 107 MET A N 1
ATOM 880 C CA . MET A 1 107 ? 13.561 -3.015 -11.358 1.00 74.31 107 MET A CA 1
ATOM 881 C C . MET A 1 107 ? 14.156 -1.836 -10.566 1.00 74.31 107 MET A C 1
ATOM 883 O O . MET A 1 107 ? 15.152 -2.009 -9.870 1.00 74.31 107 MET A O 1
ATOM 887 N N . MET A 1 108 ? 13.564 -0.641 -10.671 1.00 82.94 108 MET A N 1
ATOM 888 C CA . MET A 1 108 ? 13.889 0.518 -9.837 1.00 82.94 108 MET A CA 1
ATOM 889 C C . MET A 1 108 ? 12.739 0.808 -8.863 1.00 82.94 108 MET A C 1
ATOM 891 O O . MET A 1 108 ? 11.580 0.591 -9.231 1.00 82.94 108 MET A O 1
ATOM 895 N N . PRO A 1 109 ? 13.021 1.366 -7.668 1.00 88.44 109 PRO A N 1
ATOM 896 C CA . PRO A 1 109 ? 11.979 1.752 -6.726 1.00 88.44 109 PRO A CA 1
ATOM 897 C C . PRO A 1 109 ? 10.935 2.681 -7.359 1.00 88.44 109 PRO A C 1
ATOM 899 O O . PRO A 1 109 ? 11.268 3.731 -7.916 1.00 88.44 109 PRO A O 1
ATOM 902 N N . CYS A 1 110 ? 9.660 2.314 -7.250 1.00 89.88 110 CYS A N 1
ATOM 903 C CA . CYS A 1 110 ? 8.544 3.044 -7.837 1.00 89.88 110 CYS A CA 1
ATOM 904 C C . CYS A 1 110 ? 7.718 3.740 -6.754 1.00 89.88 110 CYS A C 1
ATOM 906 O O . CYS A 1 110 ? 7.240 3.106 -5.815 1.00 89.88 110 CYS A O 1
ATOM 908 N N . LYS A 1 111 ? 7.516 5.054 -6.888 1.00 92.12 111 LYS A N 1
ATOM 909 C CA . LYS A 1 111 ? 6.646 5.818 -5.990 1.00 92.12 111 LYS A CA 1
ATOM 910 C C . LYS A 1 111 ? 5.209 5.809 -6.508 1.00 92.12 111 LYS A C 1
ATOM 912 O O . LYS A 1 111 ? 4.950 6.377 -7.567 1.00 92.12 111 LYS A O 1
ATOM 917 N N . LEU A 1 112 ? 4.276 5.288 -5.714 1.00 92.25 112 LEU A N 1
ATOM 918 C CA . LEU A 1 112 ? 2.846 5.262 -6.036 1.00 92.25 112 LEU A CA 1
ATOM 919 C C . LEU A 1 112 ? 2.017 5.975 -4.970 1.00 92.25 112 LEU A C 1
ATOM 921 O O . LEU A 1 112 ? 2.265 5.849 -3.771 1.00 92.25 112 LEU A O 1
ATOM 925 N N . THR A 1 113 ? 1.034 6.754 -5.416 1.00 93.19 113 THR A N 1
ATOM 926 C CA . THR A 1 113 ? 0.090 7.438 -4.527 1.00 93.19 113 THR A CA 1
ATOM 927 C C . THR A 1 113 ? -0.787 6.423 -3.805 1.00 93.19 113 THR A C 1
ATOM 929 O O . THR A 1 113 ? -1.152 5.401 -4.370 1.00 93.19 113 THR A O 1
ATOM 932 N N . VAL A 1 114 ? -1.141 6.725 -2.559 1.00 94.00 114 VAL A N 1
ATOM 933 C CA . VAL A 1 114 ? -2.073 5.931 -1.763 1.00 94.00 114 VAL A CA 1
ATOM 934 C C . VAL A 1 114 ? -3.287 6.773 -1.400 1.00 94.00 114 VAL A C 1
ATOM 936 O O . VAL A 1 114 ? -3.148 7.904 -0.920 1.00 94.00 114 VAL A O 1
ATOM 939 N N . THR A 1 115 ? -4.477 6.215 -1.600 1.00 92.69 115 THR A N 1
ATOM 940 C CA . THR A 1 115 ? -5.744 6.817 -1.174 1.00 92.69 115 THR A CA 1
ATOM 941 C C . THR A 1 115 ? -6.431 5.936 -0.140 1.00 92.69 115 T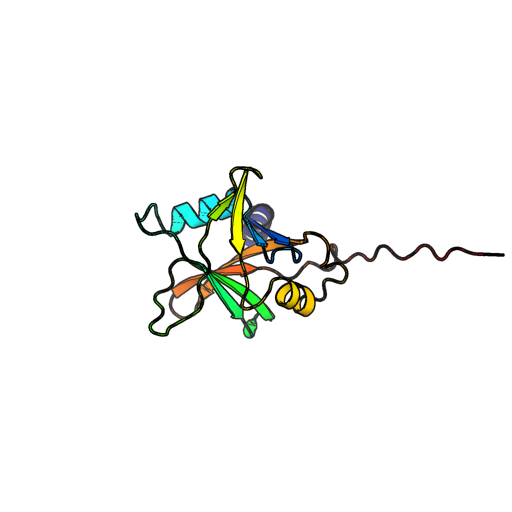HR A C 1
ATOM 943 O O . THR A 1 115 ? -6.285 4.718 -0.151 1.00 92.69 115 THR A O 1
ATOM 946 N N . THR A 1 116 ? -7.154 6.552 0.792 1.00 92.25 116 THR A N 1
ATOM 947 C CA . THR A 1 116 ? -7.989 5.812 1.746 1.00 92.25 116 THR A CA 1
ATOM 948 C C . THR A 1 116 ? -9.363 5.618 1.132 1.00 92.25 116 THR A C 1
ATOM 950 O O . THR A 1 116 ? -9.937 6.567 0.595 1.00 92.25 116 THR A O 1
ATOM 953 N N . GLN A 1 117 ? -9.851 4.391 1.199 1.00 92.88 117 GLN A N 1
ATOM 954 C CA . GLN A 1 117 ? -11.119 3.940 0.652 1.00 92.88 117 GLN A CA 1
ATOM 955 C C . GLN A 1 117 ? -11.883 3.186 1.738 1.00 92.88 117 GLN A C 1
ATOM 957 O O . GLN A 1 117 ? -11.277 2.681 2.679 1.00 92.88 117 GLN A O 1
ATOM 962 N N . VAL A 1 118 ? -13.200 3.084 1.584 1.00 91.44 118 VAL A N 1
ATOM 963 C CA . VAL A 1 118 ? -14.072 2.366 2.518 1.00 91.44 118 VAL A CA 1
ATOM 964 C C . VAL A 1 118 ? -14.778 1.258 1.747 1.00 91.44 118 VAL A C 1
ATOM 966 O O . VAL A 1 118 ? -15.319 1.500 0.666 1.00 91.44 118 VAL A O 1
ATOM 969 N N . THR A 1 119 ? -14.748 0.030 2.260 1.00 87.81 119 THR A N 1
ATOM 970 C CA . THR A 1 119 ? -15.489 -1.087 1.667 1.00 87.81 119 THR A CA 1
ATOM 971 C C . THR A 1 119 ? -17.000 -0.900 1.858 1.00 87.81 119 THR A C 1
ATOM 973 O O . THR A 1 119 ? -17.421 -0.159 2.747 1.00 87.81 119 THR A O 1
ATOM 976 N N . PRO A 1 120 ? -17.857 -1.613 1.102 1.00 86.81 120 PRO A N 1
ATOM 977 C CA . PRO A 1 120 ? -19.305 -1.591 1.338 1.00 86.81 120 PRO A CA 1
ATOM 978 C C . PRO A 1 120 ? -19.715 -1.980 2.769 1.00 86.81 120 PRO A C 1
ATOM 980 O O . PRO A 1 120 ? -20.768 -1.571 3.240 1.00 86.81 120 PRO A O 1
ATOM 983 N N . GLN A 1 121 ? -18.876 -2.747 3.472 1.00 87.00 121 GLN A N 1
ATOM 984 C CA . GLN A 1 121 ? -19.066 -3.149 4.869 1.00 87.00 121 GLN A CA 1
ATOM 985 C C . GLN A 1 121 ? -18.533 -2.114 5.878 1.00 87.00 121 GLN A C 1
ATOM 987 O O . GLN A 1 121 ? -18.441 -2.417 7.064 1.00 87.00 121 GLN A O 1
ATOM 992 N N . GLY A 1 122 ? -18.130 -0.924 5.424 1.00 88.00 122 GLY A N 1
ATOM 993 C CA . GLY A 1 122 ? -17.659 0.157 6.290 1.00 88.00 122 GLY A CA 1
ATOM 994 C C . GLY A 1 122 ? -16.222 0.004 6.795 1.00 88.00 122 GLY A C 1
ATOM 995 O O . GLY A 1 122 ? -15.862 0.668 7.760 1.00 88.00 122 GLY A O 1
ATOM 996 N N . ARG A 1 123 ? -15.396 -0.864 6.189 1.00 87.62 123 ARG A N 1
ATOM 997 C CA . ARG A 1 123 ? -13.993 -1.053 6.603 1.00 87.62 123 ARG A CA 1
ATOM 998 C C . ARG A 1 123 ? -13.054 -0.188 5.773 1.00 87.62 123 ARG A C 1
ATOM 1000 O O . ARG A 1 123 ? -13.142 -0.192 4.547 1.00 87.62 123 ARG A O 1
ATOM 1007 N N . ASP A 1 124 ? -12.124 0.501 6.420 1.00 91.06 124 ASP A N 1
ATOM 1008 C CA . ASP A 1 124 ? -11.104 1.277 5.721 1.00 91.06 124 ASP A CA 1
ATOM 1009 C C . ASP A 1 124 ? -10.031 0.388 5.080 1.00 91.06 124 ASP A C 1
ATOM 1011 O O . ASP A 1 124 ? -9.577 -0.605 5.652 1.00 91.06 124 ASP A O 1
ATOM 1015 N N . TYR A 1 125 ? -9.564 0.791 3.902 1.00 94.50 125 TYR A N 1
ATOM 1016 C CA . TYR A 1 125 ? -8.364 0.249 3.278 1.00 94.50 125 TYR A CA 1
ATOM 1017 C C . TYR A 1 125 ? -7.576 1.330 2.537 1.00 94.50 125 TYR A C 1
ATOM 1019 O O . TYR A 1 125 ? -8.076 2.409 2.212 1.00 94.50 125 TYR A O 1
ATOM 1027 N N . PHE A 1 126 ? -6.311 1.036 2.263 1.00 95.12 126 PHE A N 1
ATOM 1028 C CA . PHE A 1 126 ? -5.389 1.915 1.562 1.00 95.12 126 PHE A CA 1
ATOM 1029 C C . PHE A 1 126 ? -5.180 1.398 0.141 1.00 95.12 126 PHE A C 1
ATOM 1031 O O . PHE A 1 126 ? -4.496 0.401 -0.079 1.00 95.12 126 PHE A O 1
ATOM 1038 N N . GLN A 1 127 ? -5.779 2.068 -0.837 1.00 96.62 127 GLN A N 1
ATOM 1039 C CA . GLN A 1 127 ? -5.612 1.748 -2.249 1.00 96.62 127 GLN A CA 1
ATOM 1040 C C . GLN A 1 127 ? -4.289 2.313 -2.762 1.00 96.62 127 GLN A C 1
ATOM 1042 O O . GLN A 1 127 ? -4.033 3.510 -2.632 1.00 96.62 127 GLN A O 1
ATOM 1047 N N . ILE A 1 128 ? -3.467 1.465 -3.375 1.00 96.25 128 ILE A N 1
ATOM 1048 C CA . ILE A 1 128 ? -2.261 1.874 -4.094 1.00 96.25 128 ILE A CA 1
ATOM 1049 C C . ILE A 1 128 ? -2.701 2.265 -5.500 1.00 96.25 128 ILE A C 1
ATOM 1051 O O . ILE A 1 128 ? -3.081 1.417 -6.302 1.00 96.25 128 ILE A O 1
ATOM 1055 N N . GLU A 1 129 ? -2.676 3.552 -5.808 1.00 93.19 129 GLU A N 1
ATOM 1056 C CA . GLU A 1 129 ? -3.110 4.050 -7.106 1.00 93.19 129 GLU A CA 1
ATOM 1057 C C . GLU A 1 129 ? -2.160 3.609 -8.213 1.00 93.19 129 GLU A C 1
ATOM 1059 O O . GLU A 1 129 ? -0.935 3.575 -8.051 1.00 93.19 129 GLU A O 1
ATOM 1064 N N . ARG A 1 130 ? -2.742 3.329 -9.378 1.00 90.62 130 ARG A N 1
ATOM 1065 C CA . ARG A 1 130 ? -1.972 3.131 -10.602 1.00 90.62 130 ARG A CA 1
ATOM 1066 C C . ARG A 1 130 ? -1.139 4.379 -10.909 1.00 90.62 130 ARG A C 1
ATOM 1068 O O . ARG A 1 130 ? -1.585 5.499 -10.640 1.00 90.62 130 ARG A O 1
ATOM 1075 N N . PRO A 1 131 ? 0.060 4.216 -11.492 1.00 84.19 131 PRO A N 1
ATOM 1076 C CA . PRO A 1 131 ? 0.853 5.354 -11.926 1.00 84.19 131 PRO A CA 1
ATOM 1077 C C . PRO A 1 131 ? 0.032 6.197 -12.908 1.00 84.19 131 PRO A C 1
ATOM 1079 O O . PRO A 1 131 ? -0.535 5.686 -13.871 1.00 84.19 131 PRO A O 1
ATOM 1082 N N . HIS A 1 132 ? -0.041 7.506 -12.670 1.00 68.88 132 HIS A N 1
ATOM 1083 C CA . HIS A 1 132 ? -0.610 8.415 -13.659 1.00 68.88 132 HIS A CA 1
ATOM 1084 C C . HIS A 1 132 ? 0.253 8.382 -14.929 1.00 68.88 132 HIS A C 1
ATOM 1086 O O . HIS A 1 132 ? 1.480 8.397 -14.822 1.00 68.88 132 HIS A O 1
ATOM 1092 N N . GLU A 1 133 ? -0.365 8.444 -16.113 1.00 51.09 133 GLU A N 1
ATOM 1093 C CA . GLU A 1 133 ? 0.309 8.409 -17.430 1.00 51.09 133 GLU A CA 1
ATOM 1094 C C . GLU A 1 133 ? 1.491 9.394 -17.569 1.00 51.09 133 GLU A C 1
ATOM 1096 O O . GLU A 1 133 ? 2.408 9.200 -18.360 1.00 51.09 133 GLU A O 1
ATOM 1101 N N . LYS A 1 134 ? 1.518 10.466 -16.766 1.00 43.22 134 LYS A N 1
ATOM 1102 C CA . LYS A 1 134 ? 2.624 11.436 -16.751 1.00 43.22 134 LYS A CA 1
ATOM 1103 C C . LYS A 1 134 ? 3.921 10.912 -16.113 1.00 43.22 134 LYS A C 1
ATOM 1105 O O . LYS A 1 134 ? 4.974 11.476 -16.394 1.00 43.22 134 LYS A O 1
ATOM 1110 N N . PHE A 1 135 ? 3.872 9.863 -15.287 1.00 42.59 135 PHE A N 1
ATOM 1111 C CA . PHE A 1 135 ? 5.053 9.225 -14.680 1.00 42.59 135 PHE A CA 1
ATOM 1112 C C . PHE A 1 135 ? 5.524 7.978 -15.438 1.00 42.59 135 PHE A C 1
ATOM 1114 O O . PHE A 1 135 ? 6.649 7.536 -15.229 1.00 42.59 135 PHE A O 1
ATOM 1121 N N . THR A 1 136 ? 4.719 7.463 -16.370 1.00 42.34 136 THR A N 1
ATOM 1122 C CA . THR A 1 136 ? 5.131 6.454 -17.357 1.00 42.34 136 THR A CA 1
ATOM 1123 C C . THR A 1 136 ? 5.768 7.084 -18.594 1.00 42.34 136 THR A C 1
ATOM 1125 O O . THR A 1 136 ? 5.912 6.408 -19.609 1.00 42.34 136 THR A O 1
ATOM 1128 N N . ARG A 1 137 ? 6.174 8.369 -18.540 1.00 36.44 137 ARG A N 1
ATOM 1129 C CA . ARG A 1 137 ? 6.863 9.025 -19.654 1.00 36.44 137 ARG A CA 1
ATOM 1130 C C . ARG A 1 137 ? 8.144 8.254 -19.959 1.00 36.44 137 ARG A C 1
ATOM 1132 O O . ARG A 1 137 ? 9.159 8.380 -19.275 1.00 36.44 137 ARG A O 1
ATOM 1139 N N . ASN A 1 138 ? 8.033 7.435 -20.997 1.00 38.75 138 ASN A N 1
ATOM 1140 C CA . ASN A 1 138 ? 9.107 6.748 -21.672 1.00 38.75 138 ASN A CA 1
ATOM 1141 C C . ASN A 1 138 ? 10.262 7.738 -21.817 1.00 38.75 138 ASN A C 1
ATOM 1143 O O . ASN A 1 138 ? 10.116 8.777 -22.462 1.00 38.75 138 ASN A O 1
ATOM 1147 N N . SER A 1 139 ? 11.417 7.429 -21.230 1.00 36.12 139 SER A N 1
ATOM 1148 C CA . SER A 1 139 ? 12.651 7.907 -21.841 1.00 36.12 139 SER A CA 1
ATOM 1149 C C . SER A 1 139 ? 12.718 7.170 -23.165 1.00 36.12 139 SER A C 1
ATOM 1151 O O . SER A 1 139 ? 13.141 6.016 -23.225 1.00 36.12 139 SER A O 1
ATOM 1153 N N . THR A 1 140 ? 12.179 7.811 -24.200 1.00 32.12 140 THR A N 1
ATOM 1154 C CA . THR A 1 140 ? 12.429 7.467 -25.590 1.00 32.12 140 THR A CA 1
ATOM 1155 C C . THR A 1 140 ? 13.928 7.202 -25.694 1.00 32.12 140 THR A C 1
ATOM 1157 O O . THR A 1 140 ? 14.705 8.087 -25.319 1.00 32.12 140 THR A O 1
ATOM 1160 N N . PRO A 1 141 ? 14.377 6.010 -26.121 1.00 35.09 141 PRO A N 1
ATOM 1161 C CA . PRO A 1 141 ? 15.771 5.869 -26.475 1.00 35.09 141 PRO A CA 1
ATOM 1162 C C . PRO A 1 141 ? 15.991 6.869 -27.604 1.00 35.09 141 PRO A C 1
ATOM 1164 O O . PRO A 1 141 ? 15.318 6.805 -28.635 1.00 35.09 141 PRO A O 1
ATOM 1167 N N . ILE A 1 142 ? 16.871 7.845 -27.376 1.00 40.25 142 ILE A N 1
ATOM 1168 C CA . ILE A 1 142 ? 17.422 8.653 -28.456 1.00 40.25 142 ILE A CA 1
ATOM 1169 C C . ILE A 1 142 ? 17.967 7.619 -29.435 1.00 40.25 142 ILE A C 1
ATOM 1171 O O . ILE A 1 142 ? 18.927 6.914 -29.115 1.00 40.25 142 ILE A O 1
ATOM 1175 N N . ARG A 1 143 ? 17.287 7.450 -30.577 1.00 36.06 143 ARG A N 1
ATOM 1176 C CA . ARG A 1 143 ? 17.820 6.683 -31.696 1.00 36.06 143 ARG A CA 1
ATOM 1177 C C . ARG A 1 143 ? 19.189 7.288 -31.957 1.00 36.06 143 ARG A C 1
ATOM 1179 O O . ARG A 1 143 ? 19.282 8.442 -32.368 1.00 36.06 143 ARG A O 1
ATOM 1186 N N . ARG A 1 144 ? 20.244 6.533 -31.654 1.00 36.78 144 ARG A N 1
ATOM 1187 C CA . ARG A 1 144 ? 21.567 6.827 -32.184 1.00 36.78 144 ARG A CA 1
ATOM 1188 C C . ARG A 1 144 ? 21.402 6.759 -33.697 1.00 36.78 144 ARG A C 1
ATOM 1190 O O . ARG A 1 144 ? 21.215 5.676 -34.243 1.00 36.78 144 ARG A O 1
ATOM 1197 N N . HIS A 1 145 ? 21.374 7.917 -34.345 1.00 40.28 145 HIS A N 1
ATOM 1198 C CA . HIS A 1 145 ? 21.737 7.991 -35.745 1.00 40.28 145 HIS A CA 1
ATOM 1199 C C . HIS A 1 145 ? 23.206 7.576 -35.811 1.00 40.28 145 HIS A C 1
ATOM 1201 O O . HIS A 1 145 ? 24.080 8.306 -35.352 1.00 40.28 145 HIS A O 1
ATOM 1207 N N . LEU A 1 146 ? 23.442 6.358 -36.283 1.00 39.22 146 LEU A N 1
ATOM 1208 C CA . LEU A 1 146 ? 24.695 5.995 -36.924 1.00 39.22 146 LEU A CA 1
ATOM 1209 C C . LEU A 1 146 ? 24.555 6.420 -38.392 1.00 39.22 146 LEU A C 1
ATOM 1211 O O . LEU A 1 146 ? 23.581 6.000 -39.027 1.00 39.22 146 LEU A O 1
ATOM 1215 N N . PRO A 1 147 ? 25.442 7.264 -38.932 1.00 47.56 147 PRO A N 1
ATOM 1216 C CA . PRO A 1 147 ? 26.090 6.922 -40.186 1.00 47.56 147 PRO A CA 1
ATOM 1217 C C . PRO A 1 147 ? 27.050 5.739 -39.984 1.00 47.56 147 PRO A C 1
ATOM 1219 O O . PRO A 1 147 ? 27.665 5.647 -38.893 1.00 47.56 147 PRO A O 1
#

Sequence (147 aa):
MLNRLITWRRNRHNFVIMDTRDNSVTFSRRLFRHIKDMYGAADVQPKVFVFYVPATKCYGFAVNVPLDRPTQLADIQYNSKHKCIGFESLNPTVAKILFDYGVSRFMMPCKLTVTTQVTPQGRDYFQIERPHEKFTRNSTPIRRHLP

Secondary structure (DSSP, 8-state):
-HHHHHHHHHHTT-EEEEETTTTEEEEPHHHHHHHHHHH---SSPPEEEEEEETTTTEEEEEES---SS----EEPEEETTTTEEEEE-BTTBHHHHHHHTT-TTTTS-EEEEEEEEE-TTS-EEEEEPPPPTTTS-----------

Foldseek 3Di:
DVVVVVQVVLQVQWKWWAAQVQLWTWTRPSNVVVLCVVPDPDPDQKKKDWDADPVQRFIWIDIPDDDPDPGDIWTFDQDPVVRITTTHCVVVGSVVRCVSLVPPPNNDIDMFTWDWDADPVGGIIITGDRDDVVVSPDPPPPPPDDD

pLDDT: mean 81.01, std 18.15, range [32.12, 97.69]

Radius of gyration: 16.94 Å; chains: 1; bounding box: 45×41×62 Å